Protein AF-A0A410X594-F1 (afdb_monomer)

Mean predicted aligned error: 10.21 Å

Radius of gyration: 14.54 Å; Cα contacts (8 Å, |Δi|>4): 266; chains: 1; bounding box: 37×31×36 Å

Structure (mmCIF, N/CA/C/O backbone):
data_AF-A0A410X594-F1
#
_entry.id   AF-A0A410X594-F1
#
loop_
_atom_site.group_PDB
_atom_site.id
_atom_site.type_symbol
_atom_site.label_atom_id
_atom_site.label_alt_id
_atom_site.label_comp_id
_atom_site.label_asym_id
_atom_site.label_entity_id
_atom_site.label_seq_id
_atom_site.pdbx_PDB_ins_code
_atom_site.Cartn_x
_atom_site.Cartn_y
_atom_site.Cartn_z
_atom_site.occupancy
_atom_site.B_iso_or_equiv
_atom_site.auth_seq_id
_atom_site.auth_comp_id
_atom_site.auth_asym_id
_atom_site.auth_atom_id
_atom_site.pdbx_PDB_model_num
ATOM 1 N N . MET A 1 1 ? 10.280 10.815 -5.285 1.00 25.31 1 MET A N 1
ATOM 2 C CA . MET A 1 1 ? 9.114 11.474 -5.903 1.00 25.31 1 MET A CA 1
ATOM 3 C C . MET A 1 1 ? 7.928 10.546 -5.730 1.00 25.31 1 MET A C 1
ATOM 5 O O . MET A 1 1 ? 7.995 9.437 -6.235 1.00 25.31 1 MET A O 1
ATOM 9 N N . GLY A 1 2 ? 6.889 10.999 -5.029 1.00 28.61 2 GLY A N 1
ATOM 10 C CA . GLY A 1 2 ? 5.532 10.469 -5.166 1.00 28.61 2 GLY A CA 1
ATO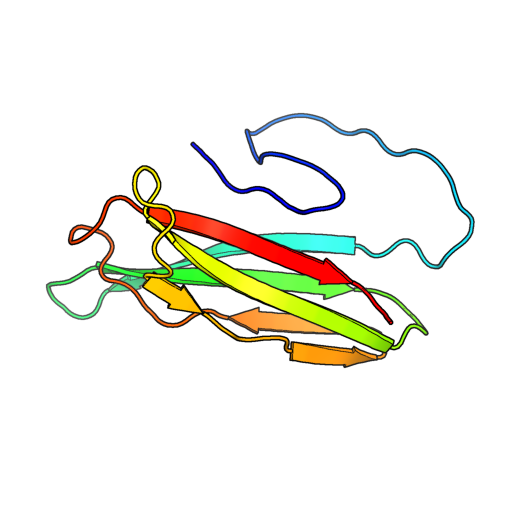M 11 C C . GLY A 1 2 ? 5.141 9.275 -4.295 1.00 28.61 2 GLY A C 1
ATOM 12 O O . GLY A 1 2 ? 5.568 8.151 -4.525 1.00 28.61 2 GLY A O 1
ATOM 13 N N . GLY A 1 3 ? 4.187 9.529 -3.404 1.00 29.58 3 GLY A N 1
ATOM 14 C CA . GLY A 1 3 ? 3.151 8.571 -3.041 1.00 29.58 3 GLY A CA 1
ATOM 15 C C . GLY A 1 3 ? 2.112 9.262 -2.169 1.00 29.58 3 GLY A C 1
ATOM 16 O O . GLY A 1 3 ? 2.439 9.914 -1.180 1.00 29.58 3 GLY A O 1
ATOM 17 N N . TRP A 1 4 ? 0.876 9.244 -2.650 1.00 43.81 4 TRP A N 1
ATOM 18 C CA . TRP A 1 4 ? -0.258 10.003 -2.130 1.00 43.81 4 TRP A CA 1
ATOM 19 C C . TRP A 1 4 ? -1.172 9.075 -1.326 1.00 43.81 4 TRP A C 1
ATOM 21 O O . TRP A 1 4 ? -1.374 7.930 -1.733 1.00 43.81 4 TRP A O 1
ATOM 31 N N . SER A 1 5 ? -1.721 9.587 -0.223 1.00 40.25 5 SER A N 1
ATOM 32 C CA . SER A 1 5 ? -2.799 8.988 0.564 1.00 40.25 5 SER A CA 1
ATOM 33 C C . SER A 1 5 ? -3.959 9.983 0.612 1.00 40.25 5 SER A C 1
ATOM 35 O O . SER A 1 5 ? -3.759 11.183 0.799 1.00 40.25 5 SER A O 1
ATOM 37 N N . GLU A 1 6 ? -5.175 9.478 0.419 1.00 40.53 6 GLU A N 1
ATOM 38 C CA . GLU A 1 6 ? -6.413 10.237 0.169 1.00 40.53 6 GLU A CA 1
ATOM 39 C C . GLU A 1 6 ? -6.893 11.085 1.366 1.00 40.53 6 GLU A C 1
ATOM 41 O O . GLU A 1 6 ? -7.866 11.828 1.258 1.00 40.53 6 GLU A O 1
ATOM 46 N N . LYS A 1 7 ? -6.173 11.034 2.495 1.00 40.91 7 LYS A N 1
ATOM 47 C CA . LYS A 1 7 ? -6.381 11.912 3.655 1.00 40.91 7 LYS A CA 1
ATOM 48 C C . LYS A 1 7 ? -5.174 12.789 4.006 1.00 40.91 7 LYS A C 1
ATOM 50 O O . LYS A 1 7 ? -5.383 13.879 4.518 1.00 40.91 7 LYS A O 1
ATOM 55 N N . ASP A 1 8 ? -3.953 12.374 3.678 1.00 37.22 8 ASP A N 1
ATOM 56 C CA . ASP A 1 8 ? -2.731 13.125 3.979 1.00 37.22 8 ASP A CA 1
ATOM 57 C C . ASP A 1 8 ? -1.694 12.854 2.882 1.00 37.22 8 ASP A C 1
ATOM 59 O O . ASP A 1 8 ? -1.270 11.718 2.656 1.00 37.22 8 ASP A O 1
ATOM 63 N N . GLY A 1 9 ? -1.362 13.906 2.138 1.00 38.75 9 GLY A N 1
ATOM 64 C CA . GLY A 1 9 ? -0.600 13.845 0.899 1.00 38.75 9 GLY A CA 1
ATOM 65 C C . GLY A 1 9 ? 0.872 13.430 1.028 1.00 38.75 9 GLY A C 1
ATOM 66 O O . GLY A 1 9 ? 1.440 13.343 2.106 1.00 38.75 9 GLY A O 1
ATOM 67 N N . TYR A 1 10 ? 1.452 13.186 -0.151 1.00 36.00 10 TYR A N 1
ATOM 68 C CA . TYR A 1 10 ? 2.875 13.138 -0.524 1.00 36.00 10 TYR A CA 1
ATOM 69 C C . TYR A 1 10 ? 3.909 12.817 0.576 1.00 36.00 10 TYR A C 1
ATOM 71 O O . TYR A 1 10 ? 4.259 13.684 1.374 1.00 36.00 10 TYR A O 1
ATOM 79 N N . PHE A 1 11 ? 4.556 11.645 0.521 1.00 42.34 11 PHE A N 1
ATOM 80 C CA . PHE A 1 11 ? 5.804 11.458 1.272 1.00 42.34 11 PHE A CA 1
ATOM 81 C C . PHE A 1 11 ? 7.003 12.112 0.551 1.00 42.34 11 PHE A C 1
ATOM 83 O O . PHE A 1 11 ? 7.540 11.604 -0.434 1.00 42.34 11 PHE A O 1
ATOM 90 N N . SER A 1 12 ? 7.453 13.247 1.090 1.00 29.86 12 SER A N 1
ATOM 91 C CA . SER A 1 12 ? 8.853 13.679 1.053 1.00 29.86 12 SER A CA 1
ATOM 92 C C . SER A 1 12 ? 9.315 13.845 2.493 1.00 29.86 12 SER A C 1
ATOM 94 O O . SER A 1 12 ? 8.574 14.348 3.331 1.00 29.86 12 SER A O 1
ATOM 96 N N . ILE A 1 13 ? 10.526 13.376 2.777 1.00 37.16 13 ILE A N 1
ATOM 97 C CA . ILE A 1 13 ? 11.132 13.361 4.108 1.00 37.16 13 ILE A CA 1
ATOM 98 C C . ILE A 1 13 ? 11.008 14.757 4.738 1.00 37.16 13 ILE A C 1
ATOM 100 O O . ILE A 1 13 ? 11.548 15.717 4.191 1.00 37.16 13 ILE A O 1
ATOM 104 N N . THR A 1 14 ? 10.348 14.815 5.901 1.00 33.53 14 THR A N 1
ATOM 105 C CA . THR A 1 14 ? 10.285 15.896 6.911 1.00 33.53 14 THR A CA 1
ATOM 106 C C . THR A 1 14 ? 8.880 16.475 7.152 1.00 33.53 14 THR A C 1
ATOM 108 O O . THR A 1 14 ? 8.275 17.071 6.271 1.00 33.53 14 THR A O 1
ATOM 111 N N . ALA A 1 15 ? 8.486 16.384 8.431 1.00 31.95 15 ALA A N 1
ATOM 112 C CA . ALA A 1 15 ? 7.491 17.161 9.185 1.00 31.95 15 ALA A CA 1
ATOM 113 C C . ALA A 1 15 ? 6.056 16.612 9.384 1.00 31.95 15 ALA A C 1
ATOM 115 O O . ALA A 1 15 ? 5.230 16.549 8.484 1.00 31.95 15 ALA A O 1
ATOM 116 N N . VAL A 1 16 ? 5.796 16.306 10.666 1.00 45.81 16 VAL A N 1
ATOM 117 C CA . VAL A 1 16 ? 4.605 16.603 11.493 1.00 45.81 16 VAL A CA 1
ATOM 118 C C . VAL A 1 16 ? 3.549 17.546 10.892 1.00 45.81 16 VAL A C 1
ATOM 120 O O . VAL A 1 16 ? 3.901 18.652 10.493 1.00 45.81 16 VAL A O 1
ATOM 123 N N . SER A 1 17 ? 2.255 17.191 11.008 1.00 34.41 17 SER A N 1
ATOM 124 C CA . SER A 1 17 ? 1.190 17.979 11.688 1.00 34.41 17 SER A CA 1
ATOM 125 C C . SER A 1 17 ? -0.202 17.328 11.574 1.00 34.41 17 SER A C 1
ATOM 127 O O . SER A 1 17 ? -0.597 16.865 10.514 1.00 34.41 17 SER A O 1
ATOM 129 N N . SER A 1 18 ? -0.943 17.336 12.686 1.00 46.94 18 SER A N 1
ATOM 130 C CA . SER A 1 18 ? -2.263 16.724 12.938 1.00 46.94 18 SER A CA 1
ATOM 131 C C . SER A 1 18 ? -3.356 17.792 13.048 1.00 46.94 18 SER A C 1
ATOM 133 O O . SER A 1 18 ? -3.028 18.768 13.699 1.00 46.94 18 SER A O 1
ATOM 135 N N . PHE A 1 19 ? -4.632 17.582 12.645 1.00 32.97 19 PHE A N 1
ATOM 136 C CA . PHE A 1 19 ? -5.807 18.234 13.297 1.00 32.97 19 PHE A CA 1
ATOM 137 C C . PHE A 1 19 ? -7.164 17.468 13.194 1.00 32.97 19 PHE A C 1
ATOM 139 O O . PHE A 1 19 ? -7.737 17.299 12.125 1.00 32.97 19 PHE A O 1
ATOM 146 N N . ILE A 1 20 ? -7.645 17.078 14.388 1.00 33.94 20 ILE A N 1
ATOM 147 C CA . ILE A 1 20 ? -8.997 17.070 15.012 1.00 33.94 20 ILE A CA 1
ATOM 148 C C . ILE A 1 20 ? -10.180 16.263 14.425 1.00 33.94 20 ILE A C 1
ATOM 150 O O . ILE A 1 20 ? -10.944 16.713 13.580 1.00 33.94 20 ILE A O 1
ATOM 154 N N . GLY A 1 21 ? -10.449 15.149 15.115 1.00 29.58 21 GLY A N 1
ATOM 155 C CA . GLY A 1 21 ? -11.761 14.582 15.442 1.00 29.58 21 GLY A CA 1
ATOM 156 C C . GLY A 1 21 ? -11.521 13.425 16.419 1.00 29.58 21 GLY A C 1
ATOM 157 O O . GLY A 1 21 ? -10.623 12.630 16.162 1.00 29.58 21 GLY A O 1
ATOM 158 N N . ILE A 1 22 ? -12.238 13.320 17.546 1.00 39.91 22 ILE A N 1
ATOM 159 C CA . ILE A 1 22 ? -12.069 12.212 18.522 1.00 39.91 22 ILE A CA 1
ATOM 160 C C . ILE A 1 22 ? -12.725 10.923 17.979 1.00 39.91 22 ILE A C 1
ATOM 162 O O . ILE A 1 22 ? -13.531 10.271 18.633 1.00 39.91 22 ILE A O 1
ATOM 166 N N . ALA A 1 23 ? -12.411 10.580 16.732 1.00 45.62 23 ALA A N 1
ATOM 167 C CA . ALA A 1 23 ? -12.481 9.222 16.232 1.00 45.62 23 ALA A CA 1
ATOM 168 C C . ALA A 1 23 ? -11.216 8.512 16.723 1.00 45.62 23 ALA A C 1
ATOM 170 O O . ALA A 1 23 ? -10.2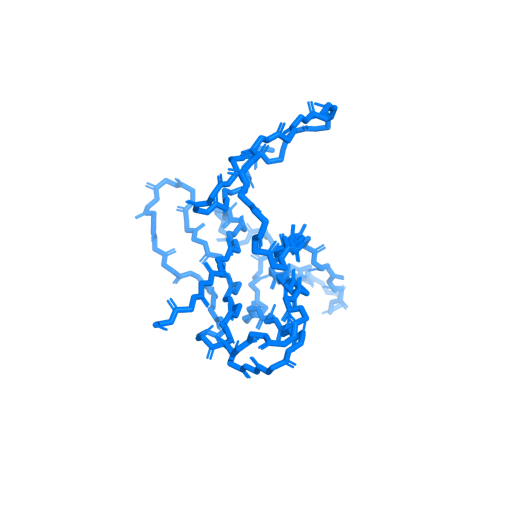00 9.163 16.970 1.00 45.62 23 ALA A O 1
ATOM 171 N N . SER A 1 24 ? -11.227 7.186 16.839 1.00 55.25 24 SER A N 1
ATOM 172 C CA . SER A 1 24 ? -9.959 6.456 16.824 1.00 55.25 24 SER A CA 1
ATOM 173 C C . SER A 1 24 ? -9.160 6.966 15.618 1.00 55.25 24 SER A C 1
ATOM 175 O O . SER A 1 24 ? -9.569 6.725 14.485 1.00 55.25 24 SER A O 1
ATOM 177 N N . THR A 1 25 ? -8.081 7.715 15.830 1.00 69.38 25 THR A N 1
ATOM 178 C CA . THR A 1 25 ? -7.313 8.270 14.716 1.00 69.38 25 THR A CA 1
ATOM 179 C C . THR A 1 25 ? -6.692 7.110 13.955 1.00 69.38 25 THR A C 1
ATOM 181 O O . THR A 1 25 ? -5.823 6.418 14.488 1.00 69.38 25 THR A O 1
ATOM 184 N N . ALA A 1 26 ? -7.153 6.886 12.724 1.00 76.25 26 ALA A N 1
ATOM 185 C CA . ALA A 1 26 ? -6.540 5.917 11.835 1.00 76.25 26 ALA A CA 1
ATOM 186 C C . ALA A 1 26 ? -5.075 6.315 11.610 1.00 76.25 26 ALA A C 1
ATOM 188 O O . ALA A 1 26 ? -4.779 7.448 11.228 1.00 76.25 26 ALA A O 1
ATOM 189 N N . LYS A 1 27 ? -4.153 5.393 11.874 1.00 81.31 27 LYS A N 1
ATOM 190 C CA . LYS A 1 27 ? -2.744 5.536 11.507 1.00 81.31 27 LYS A CA 1
ATOM 191 C C . LYS A 1 27 ? -2.539 4.805 10.197 1.00 81.31 27 LYS A C 1
ATOM 193 O O . LYS A 1 27 ? -2.707 3.593 10.171 1.00 81.31 27 LYS A O 1
ATOM 198 N N . HIS A 1 28 ? -2.178 5.524 9.145 1.00 79.62 28 HIS A N 1
ATOM 199 C CA . HIS A 1 28 ? -1.911 4.944 7.837 1.00 79.62 28 HIS A CA 1
ATOM 200 C C . HIS A 1 28 ? -0.454 5.178 7.450 1.00 79.62 28 HIS A C 1
ATOM 202 O O . HIS A 1 28 ? 0.033 6.307 7.512 1.00 79.62 28 HIS A O 1
ATOM 208 N N . THR A 1 29 ? 0.241 4.117 7.059 1.00 81.06 29 THR A N 1
ATOM 209 C CA . THR A 1 29 ? 1.609 4.177 6.549 1.00 81.06 29 THR A CA 1
ATOM 210 C C . THR A 1 29 ? 1.712 3.404 5.244 1.00 81.06 29 THR A C 1
ATOM 212 O O . THR A 1 29 ? 0.997 2.430 5.013 1.00 81.06 29 THR A O 1
ATOM 215 N N . GLY A 1 30 ? 2.612 3.855 4.377 1.00 80.06 30 GLY A N 1
ATOM 216 C CA . GLY A 1 30 ? 2.903 3.206 3.110 1.00 80.06 30 GLY A CA 1
ATOM 217 C C . GLY A 1 30 ? 4.403 3.145 2.878 1.00 80.06 30 GLY A C 1
ATOM 218 O O . GLY A 1 30 ? 5.132 4.062 3.260 1.00 80.06 30 GLY A O 1
ATOM 219 N N . TYR A 1 31 ? 4.868 2.059 2.275 1.00 78.75 31 TYR A N 1
ATOM 220 C CA . TYR A 1 31 ? 6.259 1.886 1.874 1.00 78.75 31 TYR A CA 1
ATOM 221 C C . TYR A 1 31 ? 6.354 0.999 0.633 1.00 78.75 31 TYR A C 1
ATOM 223 O O . TYR A 1 31 ? 5.390 0.344 0.238 1.00 78.75 31 TYR A O 1
ATOM 231 N N . VAL A 1 32 ? 7.519 1.012 -0.009 1.00 82.25 32 VAL A N 1
ATOM 232 C CA . VAL A 1 32 ? 7.829 0.120 -1.127 1.00 82.25 32 VAL A CA 1
ATOM 233 C C . VAL A 1 32 ? 8.767 -0.962 -0.619 1.00 82.25 32 VAL A C 1
ATOM 235 O O . VAL A 1 32 ? 9.759 -0.662 0.044 1.00 82.25 32 VAL A O 1
ATOM 238 N N . GLU A 1 33 ? 8.441 -2.212 -0.918 1.00 83.44 33 GLU A N 1
ATOM 239 C CA . GLU A 1 33 ? 9.352 -3.335 -0.733 1.00 83.44 33 GLU A CA 1
ATOM 240 C C . GLU A 1 33 ? 10.002 -3.671 -2.064 1.00 83.44 33 GLU A C 1
ATOM 242 O O . GLU A 1 33 ? 9.320 -3.748 -3.084 1.00 83.44 33 GLU A O 1
ATOM 247 N N . ASP A 1 34 ? 11.309 -3.904 -2.032 1.00 83.88 34 ASP A N 1
ATOM 248 C CA . ASP A 1 34 ? 12.090 -4.358 -3.173 1.00 83.88 34 ASP A CA 1
ATOM 249 C C . ASP A 1 34 ? 12.558 -5.796 -2.918 1.00 83.88 34 ASP A C 1
ATOM 251 O O . ASP A 1 34 ? 12.976 -6.139 -1.809 1.00 83.88 34 ASP A O 1
ATOM 255 N N . ILE A 1 35 ? 12.495 -6.645 -3.941 1.00 84.00 35 ILE A N 1
ATOM 256 C CA . ILE A 1 35 ? 13.065 -7.990 -3.918 1.00 84.00 35 ILE A CA 1
ATOM 257 C C . ILE A 1 35 ? 13.917 -8.216 -5.161 1.00 84.00 35 ILE A C 1
ATOM 259 O O . ILE A 1 35 ? 13.509 -7.929 -6.288 1.00 84.00 35 ILE A O 1
ATOM 263 N N . ASP A 1 36 ? 15.103 -8.771 -4.942 1.00 84.75 36 ASP A N 1
ATOM 264 C CA . ASP A 1 36 ? 15.965 -9.254 -6.010 1.00 84.75 36 ASP A CA 1
ATOM 265 C C . ASP A 1 36 ? 15.574 -10.693 -6.375 1.00 84.75 36 ASP A C 1
ATOM 267 O O . ASP A 1 36 ? 15.504 -11.573 -5.510 1.00 84.75 36 ASP A O 1
ATOM 271 N N . ARG A 1 37 ? 15.274 -10.935 -7.656 1.00 80.88 37 ARG A N 1
ATOM 272 C CA . ARG A 1 37 ? 15.062 -12.285 -8.204 1.00 80.88 37 ARG A CA 1
ATOM 273 C C . ARG A 1 37 ? 16.108 -12.596 -9.270 1.00 80.88 37 ARG A C 1
ATOM 275 O O . ARG A 1 37 ? 15.786 -12.914 -10.416 1.00 80.88 37 ARG A O 1
ATOM 282 N N . GLY A 1 38 ? 17.373 -12.492 -8.880 1.00 77.88 38 GLY A N 1
ATOM 283 C CA . GLY A 1 38 ? 18.535 -12.831 -9.689 1.00 77.88 38 GLY A CA 1
ATOM 284 C C . GLY A 1 38 ? 19.005 -11.665 -10.551 1.00 77.88 38 GLY A C 1
ATOM 285 O O . GLY A 1 38 ? 20.072 -11.122 -10.304 1.00 77.88 38 GLY A O 1
ATOM 286 N N . ASN A 1 39 ? 18.240 -11.316 -11.592 1.00 73.44 39 ASN A N 1
ATOM 287 C CA . ASN A 1 39 ? 18.648 -10.304 -12.586 1.00 73.44 39 ASN A CA 1
ATOM 288 C C . ASN A 1 39 ? 17.598 -9.203 -12.817 1.00 73.44 39 ASN A C 1
ATOM 290 O O . ASN A 1 39 ? 17.779 -8.328 -13.659 1.00 73.44 39 ASN A O 1
ATOM 294 N N . VAL A 1 40 ? 16.478 -9.269 -12.095 1.00 76.62 40 VAL A N 1
ATOM 295 C CA . VAL A 1 40 ? 15.395 -8.284 -12.146 1.00 76.62 40 VAL A CA 1
ATOM 296 C C . VAL A 1 40 ? 15.056 -7.886 -10.717 1.00 76.62 40 VAL A C 1
ATOM 298 O O . VAL A 1 40 ? 14.800 -8.747 -9.867 1.00 76.62 40 VAL A O 1
ATOM 301 N N . LEU A 1 41 ? 15.056 -6.576 -10.467 1.00 80.69 41 LEU A N 1
ATOM 302 C CA . LEU A 1 41 ? 14.541 -6.005 -9.231 1.00 80.69 41 LEU A CA 1
ATOM 303 C C . LEU A 1 41 ? 13.036 -5.824 -9.378 1.00 80.69 41 LEU A C 1
ATOM 305 O O . LEU A 1 41 ? 12.569 -5.115 -10.269 1.00 80.69 41 LEU A O 1
ATOM 309 N N . PHE A 1 42 ? 12.286 -6.466 -8.493 1.00 83.19 42 PHE A N 1
ATOM 310 C CA . PHE A 1 42 ? 10.849 -6.281 -8.393 1.00 83.19 42 PHE A CA 1
ATOM 311 C C . PHE A 1 42 ? 10.539 -5.385 -7.205 1.00 83.19 42 PHE A C 1
ATOM 313 O O . PHE A 1 42 ? 11.109 -5.554 -6.130 1.00 83.19 42 PHE A O 1
ATOM 320 N N . SER A 1 43 ? 9.591 -4.479 -7.382 1.00 84.25 43 SER A N 1
ATOM 321 C CA . SER A 1 43 ? 9.068 -3.622 -6.324 1.00 84.25 43 SER A CA 1
ATOM 322 C C . SER A 1 43 ? 7.605 -3.978 -6.059 1.00 84.25 43 SER A C 1
ATOM 324 O O . SER A 1 43 ? 6.890 -4.383 -6.974 1.00 84.25 43 SER A O 1
AT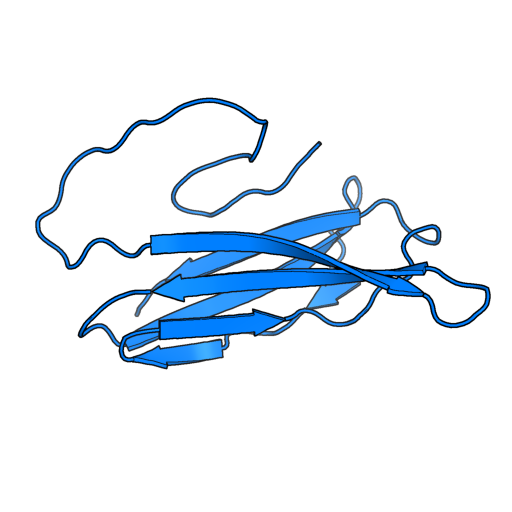OM 326 N N . ARG A 1 44 ? 7.116 -3.804 -4.829 1.00 85.06 44 ARG A N 1
ATOM 327 C CA . ARG A 1 44 ? 5.676 -3.797 -4.500 1.00 85.06 44 ARG A CA 1
ATOM 328 C C . ARG A 1 44 ? 5.348 -2.660 -3.542 1.00 85.06 44 ARG A C 1
ATOM 330 O O . ARG A 1 44 ? 6.140 -2.349 -2.655 1.00 85.06 44 ARG A O 1
ATOM 337 N N . ALA A 1 45 ? 4.174 -2.063 -3.693 1.00 84.75 45 ALA A N 1
ATOM 338 C CA . ALA A 1 45 ? 3.648 -1.106 -2.736 1.00 84.75 45 ALA A CA 1
ATOM 339 C C . ALA A 1 45 ? 3.011 -1.859 -1.563 1.00 84.75 45 ALA A C 1
ATOM 341 O O . ALA A 1 45 ? 2.261 -2.818 -1.757 1.00 84.75 45 ALA A O 1
ATOM 342 N N 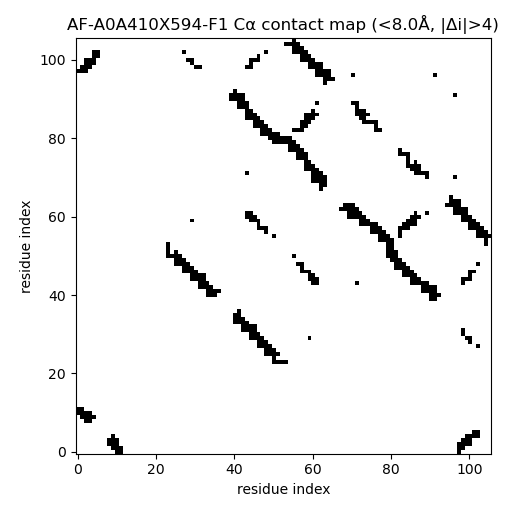. VAL A 1 46 ? 3.278 -1.401 -0.346 1.00 83.81 46 VAL A N 1
ATOM 343 C CA . VAL A 1 46 ? 2.688 -1.930 0.883 1.00 83.81 46 VAL A CA 1
ATOM 344 C C . VAL A 1 46 ? 2.028 -0.792 1.639 1.00 83.81 46 VAL A C 1
ATOM 346 O O . VAL A 1 46 ? 2.646 0.244 1.867 1.00 83.81 46 VAL A O 1
ATOM 349 N N . GLY A 1 47 ? 0.770 -0.986 2.018 1.00 83.19 47 GLY A N 1
ATOM 350 C CA . GLY A 1 47 ? 0.013 -0.084 2.874 1.00 83.19 47 GLY A CA 1
ATOM 351 C C . GLY A 1 47 ? -0.371 -0.785 4.166 1.00 83.19 47 GLY A C 1
ATOM 352 O O . GLY A 1 47 ? -0.794 -1.939 4.141 1.00 83.19 47 GLY A O 1
ATOM 353 N N . ASN A 1 48 ? -0.267 -0.079 5.283 1.00 83.81 48 ASN A N 1
ATOM 354 C CA . ASN A 1 48 ? -0.718 -0.538 6.587 1.00 83.81 48 ASN A CA 1
ATOM 355 C C . ASN A 1 48 ? -1.621 0.533 7.201 1.00 83.81 48 ASN A C 1
ATOM 357 O O . ASN A 1 48 ? -1.249 1.705 7.258 1.00 83.81 48 ASN A O 1
ATOM 361 N N . THR A 1 49 ? -2.804 0.136 7.657 1.00 83.88 49 THR A N 1
ATOM 362 C CA . THR A 1 49 ? -3.700 1.010 8.413 1.00 83.88 49 THR A CA 1
ATOM 363 C C . THR A 1 49 ? -4.004 0.379 9.751 1.00 83.88 49 THR A C 1
ATOM 365 O O . THR A 1 49 ? -4.398 -0.778 9.826 1.00 83.88 49 THR A O 1
ATOM 368 N N . SER A 1 50 ? -3.858 1.151 10.819 1.00 83.25 50 SER A N 1
ATOM 369 C CA . SER A 1 50 ? -4.318 0.806 12.158 1.00 83.25 50 SER A CA 1
ATOM 370 C C . SER A 1 50 ? -5.451 1.746 12.548 1.00 83.25 50 SER A C 1
ATOM 372 O O . SER A 1 50 ? -5.231 2.937 12.766 1.00 83.25 50 SER A O 1
ATOM 374 N N . TRP A 1 51 ? -6.658 1.202 12.655 1.00 84.06 51 TRP A N 1
ATOM 375 C CA . TRP A 1 51 ? -7.868 1.883 13.097 1.00 84.06 51 TRP A CA 1
ATOM 376 C C . TRP A 1 51 ? -8.585 1.058 14.187 1.00 84.06 51 TRP A C 1
ATOM 378 O O . TRP A 1 51 ? -9.495 0.276 13.890 1.00 84.06 51 TRP A O 1
ATOM 388 N N . PRO A 1 52 ? -8.167 1.195 15.462 1.00 84.38 52 PRO A N 1
ATOM 389 C CA . PRO A 1 52 ? -8.776 0.491 16.589 1.00 84.38 52 PRO A CA 1
ATOM 390 C C . PRO A 1 52 ? -10.303 0.616 16.639 1.00 84.38 52 PRO A C 1
ATOM 392 O O . PRO A 1 52 ? -10.855 1.714 16.596 1.00 84.38 52 PRO A O 1
ATOM 395 N N . GLY A 1 53 ? -10.985 -0.523 16.743 1.00 83.56 53 GLY A N 1
ATOM 396 C CA . GLY A 1 53 ? -12.441 -0.596 16.867 1.00 83.56 53 GLY A CA 1
ATOM 397 C C . GLY A 1 53 ? -13.232 -0.2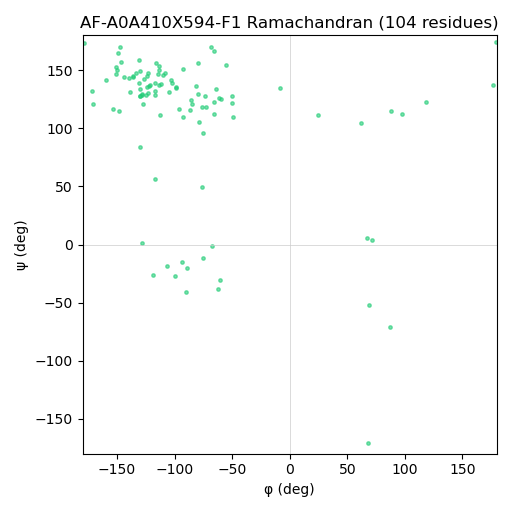48 15.604 1.00 83.56 53 GLY A C 1
ATOM 398 O O . GLY A 1 53 ? -14.457 -0.246 15.665 1.00 83.56 53 GLY A O 1
ATOM 399 N N . VAL A 1 54 ? -12.575 0.025 14.471 1.00 81.56 54 VAL A N 1
ATOM 400 C CA . VAL A 1 54 ? -13.258 0.373 13.218 1.00 81.56 54 VAL A CA 1
ATOM 401 C C . VAL A 1 54 ? -12.982 -0.667 12.145 1.00 81.56 54 VAL A C 1
ATOM 403 O O . VAL A 1 54 ? -11.836 -1.062 11.906 1.00 81.56 54 VAL A O 1
ATOM 406 N N . TYR A 1 55 ? -14.057 -1.103 11.493 1.00 85.44 55 TYR A N 1
ATOM 407 C CA . TYR A 1 55 ? -13.987 -1.886 10.270 1.00 85.44 55 TYR A CA 1
ATOM 408 C C . TYR A 1 55 ? -13.637 -0.958 9.105 1.00 85.44 55 TYR A C 1
ATOM 410 O O . TYR A 1 55 ? -14.354 -0.000 8.827 1.00 85.44 55 TYR A O 1
ATOM 418 N N . HIS A 1 56 ? -12.498 -1.205 8.472 1.00 82.25 56 HIS A N 1
ATOM 419 C CA . HIS A 1 56 ? -11.927 -0.346 7.441 1.00 82.25 56 HIS A CA 1
ATOM 420 C C . HIS A 1 56 ? -11.176 -1.193 6.414 1.00 82.25 56 HIS A C 1
ATOM 422 O O . HIS A 1 56 ? -10.949 -2.388 6.621 1.00 82.25 56 HIS A O 1
ATOM 428 N N . TYR A 1 57 ? -10.773 -0.570 5.313 1.00 85.19 57 TYR A N 1
ATOM 429 C CA . TYR A 1 57 ? -9.916 -1.169 4.306 1.00 85.19 57 TYR A CA 1
ATOM 430 C C . TYR A 1 57 ? -8.571 -0.460 4.191 1.00 85.19 57 TYR A C 1
ATOM 432 O O . TYR A 1 57 ? -8.457 0.733 4.471 1.00 85.19 57 TYR A O 1
ATOM 440 N N . THR A 1 58 ? -7.587 -1.200 3.683 1.00 85.62 58 THR A N 1
ATOM 441 C CA . THR A 1 58 ? -6.348 -0.681 3.098 1.00 85.62 58 THR A CA 1
ATOM 442 C C . THR A 1 58 ? -6.199 -1.204 1.673 1.00 85.62 58 THR A C 1
ATOM 444 O O . THR A 1 58 ? -6.581 -2.334 1.381 1.00 85.62 58 THR A O 1
ATOM 447 N N . ARG A 1 59 ? -5.646 -0.402 0.766 1.00 88.19 59 ARG A N 1
ATOM 448 C CA . ARG A 1 59 ? -5.290 -0.805 -0.601 1.00 88.19 59 ARG A CA 1
ATOM 449 C C . ARG A 1 59 ? -3.947 -0.202 -0.966 1.00 88.19 59 ARG A C 1
ATOM 451 O O . ARG A 1 59 ? -3.758 0.994 -0.806 1.00 88.19 59 ARG A O 1
ATOM 458 N N . ALA A 1 60 ? -3.043 -1.008 -1.491 1.00 86.25 60 ALA A N 1
ATOM 459 C CA . ALA A 1 60 ? -1.785 -0.592 -2.095 1.00 86.25 60 ALA A CA 1
ATOM 460 C C . ALA A 1 60 ? -1.794 -0.885 -3.601 1.00 86.25 60 ALA A C 1
ATOM 462 O O . ALA A 1 60 ? -2.252 -1.952 -4.018 1.00 86.25 60 ALA A O 1
ATOM 463 N N . ARG A 1 61 ? -1.295 0.051 -4.410 1.00 85.44 61 ARG A N 1
ATOM 464 C CA . ARG A 1 61 ? -1.166 -0.115 -5.862 1.00 85.44 61 ARG A CA 1
ATOM 465 C C . ARG A 1 61 ? -0.006 0.675 -6.442 1.00 85.44 61 ARG A C 1
ATOM 467 O O . ARG A 1 61 ? 0.367 1.724 -5.918 1.00 85.44 61 ARG A O 1
ATOM 474 N N . PHE A 1 62 ? 0.515 0.177 -7.552 1.00 84.19 62 PHE A N 1
ATOM 475 C CA . PHE A 1 62 ? 1.379 0.922 -8.446 1.00 84.19 62 PHE A CA 1
ATOM 476 C C . PHE A 1 62 ? 0.591 1.447 -9.625 1.00 84.19 62 PHE A C 1
ATOM 478 O O . PHE A 1 62 ? -0.182 0.721 -10.250 1.00 84.19 62 PHE A O 1
ATOM 485 N N . GLU A 1 63 ? 0.831 2.710 -9.938 1.00 81.19 63 GLU A N 1
ATOM 486 C CA . GLU A 1 63 ? 0.265 3.371 -11.101 1.00 81.19 63 GLU A CA 1
ATOM 487 C C . GLU A 1 63 ? 1.396 3.930 -11.962 1.00 81.19 63 GLU A C 1
ATOM 489 O O . GLU A 1 63 ? 2.433 4.330 -11.435 1.00 81.19 63 GLU A O 1
ATOM 494 N N . GLY A 1 64 ? 1.211 3.963 -13.279 1.00 74.50 64 GLY A N 1
ATOM 495 C CA . GLY A 1 64 ? 2.130 4.643 -14.180 1.00 74.50 64 GLY A CA 1
ATOM 496 C C . GLY A 1 64 ? 2.176 6.130 -13.835 1.00 74.50 64 GLY A C 1
ATOM 497 O O . GLY A 1 64 ? 1.118 6.758 -13.780 1.00 74.50 64 GLY A O 1
ATOM 498 N N . HIS A 1 65 ? 3.354 6.711 -13.595 1.00 69.25 65 HIS A N 1
ATOM 499 C CA . HIS A 1 65 ? 3.440 8.100 -13.119 1.00 69.25 65 HIS A CA 1
ATOM 500 C C . HIS A 1 65 ? 2.849 9.079 -14.145 1.00 69.25 65 HIS A C 1
ATOM 502 O O . HIS A 1 65 ? 2.150 10.018 -13.771 1.00 69.25 65 HIS A O 1
ATOM 508 N N . ILE A 1 66 ? 3.071 8.819 -15.438 1.00 69.31 66 ILE A N 1
ATOM 509 C CA . ILE A 1 66 ? 2.529 9.631 -16.539 1.00 69.31 66 ILE A CA 1
ATOM 510 C C . ILE A 1 66 ? 1.156 9.135 -17.016 1.00 69.31 66 ILE A C 1
ATOM 512 O O . ILE A 1 66 ? 0.278 9.936 -17.327 1.00 69.31 66 ILE A O 1
ATOM 516 N N . THR A 1 67 ? 0.965 7.819 -17.119 1.00 71.44 67 THR A N 1
ATOM 517 C CA . THR A 1 67 ? -0.232 7.238 -17.756 1.00 71.44 67 THR A CA 1
ATOM 518 C C . THR A 1 67 ? -1.392 7.003 -16.793 1.00 71.44 67 THR A C 1
ATOM 520 O O . THR A 1 67 ? -2.524 6.851 -17.240 1.00 71.44 67 THR A O 1
ATOM 523 N N . GLY A 1 68 ? -1.133 6.928 -15.485 1.00 69.44 68 GLY A N 1
ATOM 524 C CA . GLY A 1 68 ? -2.124 6.526 -14.484 1.00 69.44 68 GLY A CA 1
ATOM 525 C C . GLY A 1 68 ? -2.570 5.063 -14.598 1.00 69.44 68 GLY A C 1
ATOM 526 O O . GLY A 1 68 ? -3.468 4.642 -13.872 1.00 69.44 68 GLY A O 1
ATOM 527 N N . ASN A 1 69 ? -1.961 4.276 -15.493 1.00 80.50 69 ASN A N 1
ATOM 528 C CA . ASN A 1 69 ? -2.296 2.867 -15.677 1.00 80.50 69 ASN A 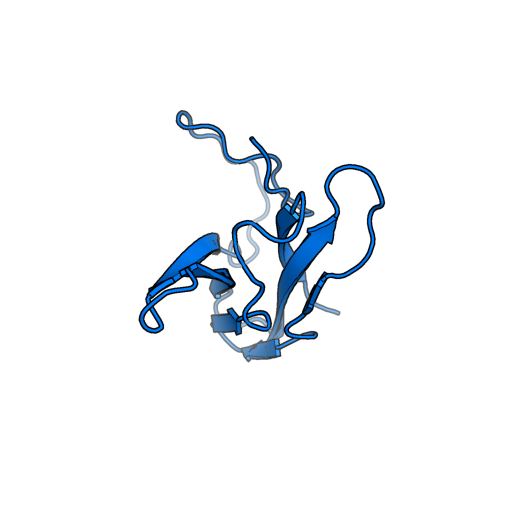CA 1
ATOM 529 C C . ASN A 1 69 ? -1.960 2.084 -14.412 1.00 80.50 69 ASN A C 1
ATOM 531 O O . ASN A 1 69 ? -0.865 2.229 -13.880 1.00 80.50 69 ASN A O 1
ATOM 535 N N . ILE A 1 70 ? -2.866 1.226 -13.953 1.00 83.25 70 ILE A N 1
ATOM 536 C CA . ILE A 1 70 ? -2.600 0.356 -12.807 1.00 83.25 70 ILE A CA 1
ATOM 537 C C . ILE A 1 70 ? -1.626 -0.739 -13.254 1.00 83.25 70 ILE A C 1
ATOM 539 O O . ILE A 1 70 ? -1.932 -1.515 -14.156 1.00 83.25 70 ILE A O 1
ATOM 543 N N . LEU A 1 71 ? -0.452 -0.774 -12.628 1.00 82.94 71 LEU A N 1
ATOM 544 C CA . LEU A 1 71 ? 0.630 -1.720 -12.918 1.00 82.94 71 LEU A CA 1
ATOM 545 C C . LEU A 1 71 ? 0.657 -2.884 -11.924 1.00 82.94 71 LEU A C 1
ATOM 547 O O . LEU A 1 71 ? 1.092 -3.977 -12.264 1.00 82.94 71 LEU A O 1
ATOM 551 N N . GLY A 1 72 ? 0.174 -2.652 -10.706 1.00 85.62 72 GLY A N 1
ATOM 552 C CA . GLY A 1 72 ? 0.005 -3.681 -9.688 1.00 85.62 72 GLY A CA 1
ATOM 553 C C . GLY A 1 72 ? -1.000 -3.213 -8.653 1.00 85.62 72 GLY A C 1
ATOM 554 O O . GLY A 1 72 ? -1.018 -2.034 -8.304 1.00 85.62 72 GLY A O 1
ATOM 555 N N . ASP A 1 73 ? -1.849 -4.108 -8.163 1.00 89.62 73 ASP A N 1
ATOM 556 C CA . ASP A 1 73 ? -2.915 -3.751 -7.233 1.00 89.62 73 ASP A CA 1
ATOM 557 C C . ASP A 1 73 ? -3.137 -4.859 -6.211 1.00 89.62 73 ASP A C 1
ATOM 559 O O . ASP A 1 73 ? -3.016 -6.037 -6.503 1.00 89.62 73 ASP A O 1
ATOM 563 N N . SER A 1 74 ? -3.460 -4.464 -4.990 1.00 89.19 74 SER A N 1
ATOM 564 C CA . SER A 1 74 ? -3.828 -5.390 -3.914 1.00 89.19 74 SER A CA 1
ATOM 565 C C . SER A 1 74 ? -5.336 -5.612 -3.811 1.00 89.19 74 SER A C 1
ATOM 567 O O . SER A 1 74 ? -5.780 -6.518 -3.109 1.00 89.19 74 SER A O 1
ATOM 569 N N . GLY A 1 75 ? -6.136 -4.756 -4.457 1.00 90.00 75 GLY A N 1
ATOM 570 C CA . GLY A 1 75 ? -7.551 -4.615 -4.135 1.00 90.00 75 GLY A CA 1
ATOM 571 C C . GLY A 1 75 ? -7.763 -3.999 -2.745 1.00 90.00 75 GLY A C 1
ATOM 572 O O . GLY A 1 75 ? -6.841 -3.489 -2.110 1.00 90.00 75 GLY A O 1
ATOM 573 N N . ARG A 1 76 ? -9.008 -3.989 -2.261 1.00 89.75 76 ARG A N 1
ATOM 574 C CA . ARG A 1 76 ? -9.314 -3.530 -0.896 1.00 89.75 76 ARG A CA 1
ATOM 575 C C . ARG A 1 76 ? -9.160 -4.691 0.079 1.00 89.75 76 ARG A C 1
ATOM 577 O O . ARG A 1 76 ? -9.934 -5.643 0.023 1.00 89.75 76 ARG A O 1
ATOM 584 N N . VAL A 1 77 ? -8.207 -4.580 0.996 1.00 92.31 77 VAL A N 1
ATOM 585 C CA . VAL A 1 77 ? -8.050 -5.500 2.123 1.00 92.31 77 VAL A CA 1
ATOM 586 C C . VAL A 1 77 ? -8.814 -4.946 3.311 1.00 92.31 77 VAL A C 1
ATOM 588 O O . VAL A 1 77 ? -8.418 -3.932 3.880 1.00 92.31 77 VAL A O 1
ATOM 591 N N . TRP A 1 78 ? -9.908 -5.610 3.668 1.00 89.44 78 TRP A N 1
ATOM 592 C CA . TRP A 1 78 ? -10.776 -5.222 4.775 1.00 89.44 78 TRP A CA 1
ATOM 593 C C . TRP A 1 78 ? -10.398 -5.910 6.084 1.00 89.44 78 TRP A C 1
ATOM 595 O O . TRP A 1 78 ? -9.918 -7.043 6.093 1.00 89.44 78 TRP A O 1
ATOM 605 N N . GLY A 1 79 ? -10.666 -5.242 7.202 1.00 89.62 79 GLY A N 1
ATOM 606 C CA . GLY A 1 79 ? -10.428 -5.785 8.532 1.00 89.62 79 GLY A CA 1
ATOM 607 C C . GLY A 1 79 ? -10.846 -4.829 9.642 1.00 89.62 79 GLY A C 1
ATOM 608 O O 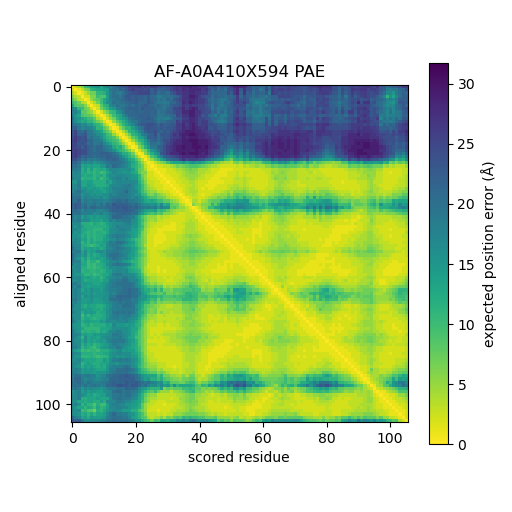. GLY A 1 79 ? -11.235 -3.688 9.407 1.00 89.62 79 GLY A O 1
ATOM 609 N N . THR A 1 80 ? -10.775 -5.319 10.877 1.00 87.62 80 THR A N 1
ATOM 610 C CA . THR A 1 80 ? -11.040 -4.527 12.088 1.00 87.62 80 THR A CA 1
ATOM 611 C C . THR A 1 80 ? -9.734 -4.315 12.841 1.00 87.62 80 THR A C 1
ATOM 613 O O . THR A 1 80 ? -8.896 -5.213 12.874 1.00 87.62 80 THR A O 1
ATOM 616 N N . ASN A 1 81 ? -9.569 -3.161 13.491 1.00 86.38 81 ASN A N 1
ATOM 617 C CA . ASN A 1 81 ? -8.361 -2.744 14.220 1.00 86.38 81 ASN A CA 1
ATOM 618 C C . ASN A 1 81 ? -7.147 -2.448 13.342 1.00 86.38 81 ASN A C 1
ATOM 620 O O . ASN A 1 81 ? -6.574 -1.374 13.482 1.00 86.38 81 ASN A O 1
ATOM 624 N N . ALA A 1 82 ? -6.745 -3.355 12.455 1.00 87.00 82 ALA A N 1
ATOM 625 C CA . ALA A 1 82 ? -5.639 -3.129 11.534 1.00 87.00 82 ALA A CA 1
ATOM 626 C C . ALA A 1 82 ? -5.819 -3.902 10.222 1.00 87.00 82 ALA A C 1
ATOM 628 O O . ALA A 1 82 ? -6.419 -4.977 10.201 1.00 87.00 82 ALA A O 1
ATOM 629 N N . THR A 1 83 ? -5.279 -3.355 9.137 1.00 90.69 83 THR A N 1
ATOM 630 C CA . THR A 1 83 ? -5.265 -3.954 7.801 1.00 90.69 83 THR A CA 1
ATOM 631 C C . THR A 1 83 ? -3.921 -3.711 7.124 1.00 90.69 83 THR A C 1
ATOM 633 O O . THR A 1 83 ? -3.314 -2.653 7.273 1.00 90.69 83 THR A O 1
ATOM 636 N N . GLU A 1 84 ? -3.452 -4.696 6.362 1.00 92.38 84 GLU A N 1
ATOM 637 C CA . GLU A 1 84 ? -2.231 -4.608 5.563 1.00 92.38 84 GLU A CA 1
ATOM 638 C C . GLU A 1 84 ? -2.549 -5.034 4.131 1.00 92.38 84 GLU A C 1
ATOM 640 O O . GLU A 1 84 ? -3.124 -6.099 3.913 1.00 92.38 84 GLU A O 1
ATOM 645 N N . ALA A 1 85 ? -2.175 -4.212 3.154 1.00 90.25 85 ALA A N 1
ATOM 646 C CA . ALA A 1 85 ? -2.373 -4.492 1.740 1.00 90.25 85 ALA A CA 1
ATOM 647 C C . ALA A 1 85 ? -1.042 -4.425 0.999 1.00 90.25 85 ALA A C 1
ATOM 649 O O . ALA A 1 85 ? -0.258 -3.499 1.199 1.00 90.25 85 ALA A O 1
ATOM 650 N N . LYS A 1 86 ? -0.795 -5.402 0.126 1.00 91.69 86 LYS A N 1
ATOM 651 C CA . LYS A 1 86 ? 0.439 -5.522 -0.656 1.00 91.69 86 LYS A CA 1
ATOM 652 C C . LYS A 1 86 ? 0.070 -5.660 -2.116 1.00 91.69 86 LYS A C 1
ATOM 654 O O . LYS A 1 86 ? -0.676 -6.576 -2.452 1.00 91.69 86 LYS A O 1
ATO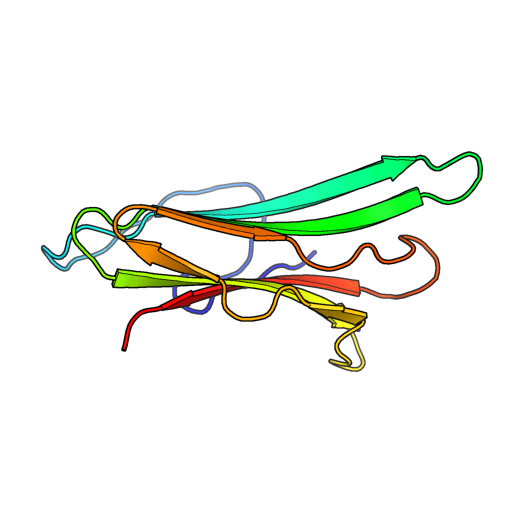M 659 N N . SER A 1 87 ? 0.538 -4.742 -2.952 1.00 88.50 87 SER A N 1
ATOM 660 C CA . SER A 1 87 ? 0.309 -4.836 -4.389 1.00 88.50 87 SER A CA 1
ATOM 661 C C . SER A 1 87 ? 1.030 -6.048 -4.972 1.00 88.50 87 SER A C 1
ATOM 663 O O . SER A 1 87 ? 1.950 -6.605 -4.359 1.00 88.50 87 SER A O 1
ATOM 665 N N . ASP A 1 88 ? 0.671 -6.382 -6.206 1.00 90.44 88 ASP A N 1
ATOM 666 C CA . ASP A 1 88 ? 1.509 -7.232 -7.039 1.00 90.44 88 ASP A CA 1
ATOM 667 C C . ASP A 1 88 ? 2.928 -6.663 -7.177 1.00 90.44 88 ASP A C 1
ATOM 669 O O . ASP A 1 88 ? 3.166 -5.453 -7.051 1.00 90.44 88 ASP A O 1
ATOM 673 N N . TRP A 1 89 ? 3.866 -7.573 -7.429 1.00 86.50 89 TRP A N 1
ATOM 674 C CA . TRP A 1 89 ? 5.242 -7.237 -7.765 1.00 86.50 89 TRP A CA 1
ATOM 675 C C . TRP A 1 89 ? 5.306 -6.701 -9.193 1.00 86.50 89 TRP A C 1
ATOM 677 O O . TRP A 1 89 ? 4.868 -7.372 -10.126 1.00 86.50 89 TRP A O 1
ATOM 687 N N . VAL A 1 90 ? 5.908 -5.531 -9.364 1.00 84.06 90 VAL A N 1
ATOM 688 C CA . VAL A 1 90 ? 6.177 -4.922 -10.670 1.00 84.06 90 VAL A CA 1
ATOM 689 C C . VAL A 1 90 ? 7.678 -4.851 -10.896 1.00 84.06 90 VAL A C 1
ATOM 691 O O . VAL A 1 90 ? 8.446 -4.685 -9.950 1.00 84.06 90 VAL A O 1
ATOM 694 N N . ASP A 1 91 ? 8.110 -4.994 -12.143 1.00 83.25 91 ASP A N 1
ATOM 695 C CA . ASP A 1 91 ? 9.513 -4.792 -12.498 1.00 83.25 91 ASP A CA 1
ATOM 696 C C . ASP A 1 91 ? 9.879 -3.314 -12.290 1.00 83.25 91 ASP A C 1
ATOM 698 O O . ASP A 1 91 ? 9.257 -2.408 -12.859 1.00 83.25 91 ASP A O 1
ATOM 702 N N . ARG A 1 92 ? 10.891 -3.084 -11.446 1.00 71.44 92 ARG A N 1
ATOM 703 C CA . ARG A 1 92 ? 11.335 -1.759 -11.010 1.00 71.44 92 ARG A CA 1
ATOM 704 C C . ARG A 1 92 ? 11.796 -0.880 -12.170 1.00 71.44 92 ARG A C 1
ATOM 706 O O . ARG A 1 92 ? 11.680 0.340 -12.064 1.00 71.44 92 ARG A O 1
ATOM 713 N N . TYR A 1 93 ? 12.341 -1.481 -13.227 1.00 69.75 93 TYR A N 1
ATOM 714 C CA . TYR A 1 93 ? 12.964 -0.782 -14.350 1.00 69.75 93 TYR A CA 1
ATOM 715 C C . TYR A 1 93 ? 12.112 -0.800 -15.619 1.00 69.75 93 TYR A C 1
ATOM 717 O O . TYR A 1 93 ? 12.329 0.028 -16.502 1.00 69.75 93 TYR A O 1
ATOM 725 N N . ALA A 1 94 ? 11.140 -1.710 -15.721 1.00 64.56 94 ALA A N 1
ATOM 726 C CA . ALA A 1 94 ? 10.297 -1.828 -16.909 1.00 64.56 94 ALA A CA 1
ATOM 727 C C . ALA A 1 94 ? 9.222 -0.734 -17.028 1.00 64.56 94 ALA A C 1
ATOM 729 O O . ALA A 1 94 ? 8.583 -0.621 -18.073 1.00 64.56 94 ALA A O 1
ATOM 730 N N . SER A 1 95 ? 8.980 0.057 -15.978 1.00 60.62 95 SER A N 1
ATOM 731 C CA . SER A 1 95 ? 7.913 1.058 -15.992 1.00 60.62 95 SER A CA 1
ATOM 732 C C . SER A 1 95 ? 8.206 2.267 -15.108 1.00 60.62 95 SER A C 1
ATOM 734 O O . SER A 1 95 ? 8.832 2.169 -14.059 1.00 60.62 95 SER A O 1
ATOM 736 N N . ASP A 1 96 ? 7.731 3.424 -15.554 1.00 70.69 96 ASP A N 1
ATOM 737 C CA . ASP A 1 96 ? 7.653 4.658 -14.780 1.00 70.69 96 ASP A CA 1
ATOM 738 C C . ASP A 1 96 ? 6.482 4.524 -13.795 1.00 70.69 96 ASP A C 1
ATOM 740 O O . ASP A 1 96 ? 5.328 4.685 -14.185 1.00 70.69 96 ASP A O 1
ATOM 744 N N . TRP A 1 97 ? 6.755 4.128 -12.548 1.00 74.19 97 TRP A N 1
ATOM 745 C CA . TRP A 1 97 ? 5.729 3.816 -11.547 1.00 74.19 97 TRP A CA 1
ATOM 746 C C . TRP A 1 97 ? 5.723 4.794 -10.366 1.00 74.19 97 TRP A C 1
ATOM 748 O O . TRP A 1 97 ? 6.735 5.378 -9.982 1.00 74.19 97 TRP A O 1
ATOM 758 N N . VAL A 1 98 ? 4.554 4.937 -9.742 1.00 77.19 98 VAL A N 1
ATOM 759 C CA . VAL A 1 98 ? 4.352 5.609 -8.456 1.00 77.19 98 VAL A CA 1
ATOM 760 C C . VAL A 1 98 ? 3.538 4.709 -7.529 1.00 77.19 98 VAL A C 1
ATOM 762 O O . VAL A 1 98 ? 2.480 4.201 -7.902 1.00 77.19 98 VAL A O 1
ATOM 765 N N . GLY A 1 99 ? 4.051 4.480 -6.319 1.00 77.25 99 GLY A N 1
ATOM 766 C CA . GLY A 1 99 ? 3.360 3.702 -5.290 1.00 77.25 99 GLY A CA 1
ATOM 767 C C . GLY A 1 99 ? 2.307 4.547 -4.589 1.00 77.25 99 GLY A C 1
ATOM 768 O O . GLY A 1 99 ? 2.595 5.658 -4.143 1.00 77.25 99 GLY A O 1
ATOM 769 N N . LYS A 1 100 ? 1.084 4.030 -4.485 1.00 80.06 100 LYS A N 1
ATOM 770 C CA . LYS A 1 100 ? -0.027 4.697 -3.805 1.00 80.06 100 LYS A CA 1
ATOM 771 C C . LYS A 1 100 ? -0.707 3.748 -2.831 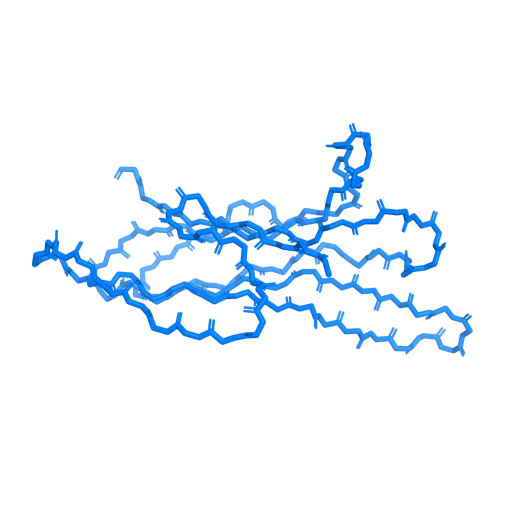1.00 80.06 100 LYS A C 1
ATOM 773 O O . LYS A 1 100 ? -0.944 2.579 -3.146 1.00 80.06 100 LYS A O 1
ATOM 778 N N . THR A 1 101 ? -1.050 4.270 -1.659 1.00 79.88 101 THR A N 1
ATOM 779 C CA . THR A 1 101 ? -1.783 3.538 -0.627 1.00 79.88 101 THR A CA 1
ATOM 780 C C . THR A 1 101 ? -3.023 4.320 -0.212 1.00 79.88 101 THR A C 1
ATOM 782 O O . THR A 1 101 ? -3.031 5.547 -0.177 1.00 79.88 101 THR A O 1
ATOM 785 N N . TYR A 1 102 ? -4.100 3.593 0.046 1.00 80.50 102 TYR A N 1
ATOM 786 C CA . TYR A 1 102 ? -5.437 4.116 0.284 1.00 80.50 102 TYR A CA 1
ATOM 787 C C . TYR A 1 102 ? -6.004 3.423 1.509 1.00 80.50 102 TYR A C 1
ATOM 789 O O . TYR A 1 102 ? -5.734 2.239 1.729 1.00 80.50 102 TYR A O 1
ATOM 797 N N . TYR A 1 103 ? -6.830 4.136 2.262 1.00 80.75 103 TYR A N 1
ATOM 798 C CA . TYR A 1 103 ? -7.599 3.565 3.352 1.00 80.75 103 TYR A CA 1
ATOM 799 C C . TYR A 1 103 ? -8.939 4.273 3.481 1.00 80.75 103 TYR A C 1
ATOM 801 O O . TYR A 1 103 ? -9.101 5.413 3.050 1.00 80.75 103 TYR A O 1
ATOM 809 N N . GLY A 1 104 ? -9.899 3.592 4.085 1.00 78.06 104 GLY A N 1
ATOM 810 C CA . GLY A 1 104 ? -11.208 4.164 4.350 1.00 78.06 104 GLY A CA 1
ATOM 811 C C . GLY A 1 104 ? -12.123 3.162 5.022 1.00 78.06 104 GLY A C 1
ATOM 812 O O . GLY A 1 104 ? -11.779 1.998 5.197 1.00 78.06 104 GLY A O 1
ATOM 813 N N . ASN A 1 105 ? -13.296 3.620 5.401 1.00 81.00 105 ASN A N 1
ATOM 814 C CA . ASN A 1 105 ? -14.391 2.807 5.897 1.00 81.00 105 ASN A CA 1
ATOM 815 C C . ASN A 1 105 ? -15.668 3.210 5.147 1.00 81.00 105 ASN A C 1
ATOM 817 O O . ASN A 1 105 ? -15.713 4.284 4.546 1.00 81.00 105 ASN A O 1
ATOM 821 N N . GLU A 1 106 ? -16.655 2.319 5.135 1.00 73.75 106 GLU A N 1
ATOM 822 C CA . GLU A 1 106 ? -18.009 2.598 4.632 1.00 73.75 106 GLU A CA 1
ATOM 823 C C . GLU A 1 106 ? -18.919 3.089 5.763 1.00 73.75 106 GLU A C 1
ATOM 825 O O . GLU A 1 106 ? -18.708 2.652 6.922 1.00 73.75 106 GLU A O 1
#

Nearest PDB structures (foldseek):
  8cmu-assembly1_B  TM=4.203E-01  e=3.054E-01  Homo sapiens
  1tza-assembly1_B  TM=3.363E-01  e=8.126E-01  Shewanella oneidensis MR-1
  1ex0-assembly1_A  TM=4.095E-01  e=1.759E+00  Homo sapiens
  7u06-assembly1_B  TM=3.271E-01  e=1.432E+00  Saccharomyces cerevisiae

Foldseek 3Di:
DDEQEPVGGDDDDDDDDDDDDPAQDKDKDKDKDWDDPPPFIWIKIKMKIFHAADWKWKKKFKAAPPPRHTQWIQPTFIDHRMGMGITDIDGPPPGRIHIYMYMDHD

Sequence (106 aa):
MGGWSEKDGYFSITAVSSFIGIASTAKHTGYVEDIDRGNVLFSRAVGNTSWPGVYHYTRARFEGHITGNILGDSGRVWGTNATEAKSDWVDRYASDWVGKTYYGNE

Solvent-accessible surface area (backbone atoms only — not comparable to full-atom values): 5944 Å² total; per-residue (Å²): 131,63,31,48,30,95,87,59,69,55,67,64,97,78,80,90,90,86,89,92,67,98,55,68,72,64,47,74,52,70,51,74,49,76,47,80,67,92,88,48,51,28,30,26,20,36,14,40,33,40,24,65,90,38,67,32,33,10,24,5,23,27,24,26,67,88,76,63,44,79,68,21,57,42,55,79,30,70,35,60,34,47,26,69,14,54,18,41,73,33,58,58,82,84,49,66,66,30,42,34,30,42,70,52,63,133

pLDDT: mean 71.71, std 19.66, range [25.31, 92.38]

Secondary structure (DSSP, 8-state):
-----SSS----S---------S---EEEEEEEEEE-SS-EEEEEEEEEEEEEEEEEEEEEEEETTT--EEEE---EEEEEEEEEEPPPEETTTS-EEEEEEEE--

Organism: NCBI:txid79263